Protein AF-A0A0K8RAR9-F1 (afdb_monomer_lite)

Secondary structure (DSSP, 8-state):
--HHHHHHHHHHHHHHHHHHHHTTS--TTTTTT-EE-SSEEE-TT--SHHHHHHHTTS-S--EEEEEEEES----EE-TTTTTT-EEEEEEEES-TT--EE-GGGGGGGTTT--EEE-TTS--S---TTGGGG-TT--EEE-TT-

Organism: Ixodes ricinus (NCBI:txid34613)

Structure (mmCIF, N/CA/C/O backbone):
data_AF-A0A0K8RAR9-F1
#
_entry.id   AF-A0A0K8RAR9-F1
#
loop_
_atom_site.group_PDB
_atom_site.id
_atom_site.type_symbol
_atom_site.label_atom_id
_atom_site.label_alt_id
_atom_site.label_comp_id
_atom_site.label_asym_id
_atom_site.label_entity_id
_atom_site.label_seq_id
_atom_site.pdbx_PDB_ins_code
_atom_site.Cartn_x
_atom_site.Cartn_y
_atom_site.Cartn_z
_atom_site.occupancy
_atom_site.B_iso_or_equiv
_atom_site.auth_seq_id
_atom_site.auth_comp_id
_atom_site.auth_asym_id
_atom_site.auth_atom_id
_atom_site.pdbx_PDB_model_num
ATOM 1 N N . MET A 1 1 ? 53.412 -8.656 -15.137 1.00 49.47 1 MET A N 1
ATOM 2 C CA . MET A 1 1 ? 52.182 -8.152 -15.803 1.00 49.47 1 MET A CA 1
ATOM 3 C C . MET A 1 1 ? 50.919 -8.927 -15.367 1.00 49.47 1 MET A C 1
ATOM 5 O O . MET A 1 1 ? 50.121 -9.301 -16.212 1.00 49.47 1 MET A O 1
ATOM 9 N N . GLY A 1 2 ? 50.709 -9.183 -14.064 1.00 54.34 2 GLY A N 1
ATOM 10 C CA . GLY A 1 2 ? 49.600 -10.042 -13.584 1.00 54.34 2 GLY A CA 1
ATOM 11 C C . GLY A 1 2 ? 48.546 -9.355 -12.705 1.00 54.34 2 GLY A C 1
ATOM 12 O O . GLY A 1 2 ? 47.422 -9.829 -12.617 1.00 54.34 2 GLY A O 1
ATOM 13 N N . ILE A 1 3 ? 48.877 -8.211 -12.099 1.00 54.09 3 ILE A N 1
ATOM 14 C CA . ILE A 1 3 ? 48.020 -7.536 -11.105 1.00 54.09 3 ILE A CA 1
ATOM 15 C C . ILE A 1 3 ? 46.926 -6.680 -11.779 1.00 54.09 3 ILE A C 1
ATOM 17 O O . ILE A 1 3 ? 45.815 -6.561 -11.275 1.00 54.09 3 ILE A O 1
ATOM 21 N N . SER A 1 4 ? 47.198 -6.157 -12.980 1.00 55.28 4 SER A N 1
ATOM 22 C CA . SER A 1 4 ? 46.285 -5.269 -13.719 1.00 55.28 4 SER A CA 1
ATOM 23 C C . SER A 1 4 ? 45.024 -5.973 -14.253 1.00 55.28 4 SER A C 1
ATOM 25 O O . SER A 1 4 ? 43.969 -5.350 -14.328 1.00 55.28 4 SER A O 1
ATOM 27 N N . ARG A 1 5 ? 45.088 -7.279 -14.556 1.00 54.00 5 ARG A N 1
ATOM 28 C CA . ARG A 1 5 ? 43.923 -8.044 -15.045 1.00 54.00 5 ARG A CA 1
ATOM 29 C C . ARG A 1 5 ? 42.946 -8.424 -13.926 1.00 54.00 5 ARG A C 1
ATOM 31 O O . ARG A 1 5 ? 41.743 -8.399 -14.153 1.00 54.00 5 ARG A O 1
ATOM 38 N N . PHE A 1 6 ? 43.445 -8.712 -12.721 1.00 52.50 6 PHE A N 1
ATOM 39 C CA . PHE A 1 6 ? 42.602 -9.035 -11.561 1.00 52.50 6 PHE A CA 1
ATOM 40 C C . PHE A 1 6 ? 41.848 -7.813 -11.018 1.00 52.50 6 PHE A C 1
ATOM 42 O O . PHE A 1 6 ? 40.667 -7.923 -10.699 1.00 52.50 6 PHE A O 1
ATOM 49 N N . LEU A 1 7 ? 42.487 -6.637 -10.986 1.00 53.84 7 LEU A N 1
ATOM 50 C CA . LEU A 1 7 ? 41.820 -5.380 -10.621 1.00 53.84 7 LEU A CA 1
ATOM 51 C C . LEU A 1 7 ? 40.719 -4.989 -11.618 1.00 53.84 7 LEU A C 1
ATOM 53 O O . LEU A 1 7 ? 39.644 -4.570 -11.201 1.00 53.84 7 LEU A O 1
ATOM 57 N N . ALA A 1 8 ? 40.952 -5.177 -12.921 1.00 55.88 8 ALA A N 1
ATOM 58 C CA . ALA A 1 8 ? 39.948 -4.904 -13.949 1.00 55.88 8 ALA A CA 1
ATOM 59 C C . ALA A 1 8 ? 38.725 -5.837 -13.842 1.00 55.88 8 ALA A C 1
ATOM 61 O O . ALA A 1 8 ? 37.594 -5.382 -13.976 1.00 55.88 8 ALA A O 1
ATOM 62 N N . LEU A 1 9 ? 38.933 -7.124 -13.540 1.00 54.62 9 LEU A N 1
ATOM 63 C CA . LEU A 1 9 ? 37.846 -8.094 -13.346 1.00 54.62 9 LEU A CA 1
ATOM 64 C C . LEU A 1 9 ? 37.000 -7.797 -12.095 1.00 54.62 9 LEU A C 1
ATOM 66 O O . LEU A 1 9 ? 35.776 -7.896 -12.155 1.00 54.62 9 LEU A O 1
ATOM 70 N N . LEU A 1 10 ? 37.627 -7.383 -10.989 1.00 54.66 10 LEU A N 1
ATOM 71 C CA . LEU A 1 10 ? 36.922 -6.983 -9.762 1.00 54.66 10 LEU A CA 1
ATOM 72 C C . LEU A 1 10 ? 36.124 -5.682 -9.945 1.00 54.66 10 LEU A C 1
ATOM 74 O O . LEU A 1 10 ? 35.010 -5.569 -9.436 1.00 54.66 10 LEU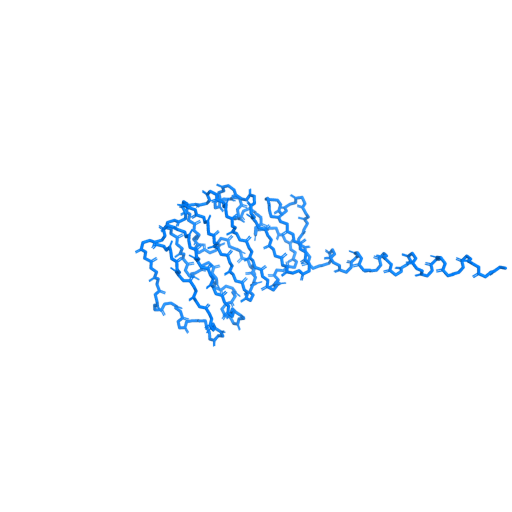 A O 1
ATOM 78 N N . LEU A 1 11 ? 36.654 -4.713 -10.696 1.00 54.00 11 LEU A N 1
ATOM 79 C CA . LEU A 1 11 ? 35.929 -3.485 -11.039 1.00 54.00 11 LEU A CA 1
ATOM 80 C C . LEU A 1 11 ? 34.724 -3.771 -11.944 1.00 54.00 11 LEU A C 1
ATOM 82 O O . LEU A 1 11 ? 33.641 -3.258 -11.680 1.00 54.00 11 LEU A O 1
ATOM 86 N N . CYS A 1 12 ? 34.864 -4.643 -12.947 1.00 52.56 12 CYS A N 1
ATOM 87 C CA . CYS A 1 12 ? 33.740 -5.039 -13.798 1.00 52.56 12 CYS A CA 1
ATOM 88 C C . CYS A 1 12 ? 32.622 -5.729 -13.002 1.00 52.56 12 CYS A C 1
ATOM 90 O O . CYS A 1 12 ? 31.453 -5.430 -13.226 1.00 52.56 12 CYS A O 1
ATOM 92 N N . TRP A 1 13 ? 32.952 -6.597 -12.040 1.00 51.06 13 TRP A N 1
ATOM 93 C CA . TRP A 1 13 ? 31.940 -7.296 -11.236 1.00 51.06 13 TRP A CA 1
ATOM 94 C C . TRP A 1 13 ? 31.100 -6.334 -10.378 1.00 51.06 13 TRP A C 1
ATOM 96 O O . TRP A 1 13 ? 29.879 -6.466 -10.320 1.00 51.06 13 TRP A O 1
ATOM 106 N N . ASN A 1 14 ? 31.727 -5.321 -9.772 1.00 50.28 14 ASN A N 1
ATOM 107 C CA . ASN A 1 14 ? 31.010 -4.314 -8.980 1.00 50.28 14 ASN A CA 1
ATOM 108 C C . ASN A 1 14 ? 30.085 -3.435 -9.841 1.00 50.28 14 ASN A C 1
ATOM 110 O O . ASN A 1 14 ? 28.996 -3.074 -9.401 1.00 50.28 14 ASN A O 1
ATOM 114 N N . ILE A 1 15 ? 30.479 -3.135 -11.083 1.00 55.22 15 ILE A N 1
ATOM 115 C CA . ILE A 1 15 ? 29.649 -2.361 -12.019 1.00 55.22 15 ILE A CA 1
ATOM 116 C C . ILE A 1 15 ? 28.413 -3.169 -12.457 1.00 55.22 15 ILE A C 1
ATOM 118 O O . ILE A 1 15 ? 27.323 -2.609 -12.560 1.00 55.22 15 ILE A O 1
ATOM 122 N N . PHE A 1 16 ? 28.547 -4.486 -12.663 1.00 52.06 16 PHE A N 1
ATOM 123 C CA . PHE A 1 16 ? 27.416 -5.352 -13.026 1.00 52.06 16 PHE A CA 1
ATOM 124 C C . PHE A 1 16 ? 26.372 -5.489 -11.908 1.00 52.06 16 PHE A C 1
ATOM 126 O O . PHE A 1 16 ? 25.176 -5.484 -12.198 1.00 52.06 16 PHE A O 1
ATOM 133 N N . LEU A 1 17 ? 26.797 -5.574 -10.643 1.00 51.53 17 LEU A N 1
ATOM 134 C CA . LEU A 1 17 ? 25.881 -5.650 -9.496 1.00 51.53 17 LEU A CA 1
ATOM 135 C C . LEU A 1 17 ? 25.047 -4.368 -9.349 1.00 51.53 17 LEU A C 1
ATOM 137 O O . LEU A 1 17 ? 23.819 -4.448 -9.329 1.00 51.53 17 LEU A O 1
ATOM 141 N N . ALA A 1 18 ? 25.690 -3.197 -9.372 1.00 54.53 18 ALA A N 1
ATOM 142 C CA . ALA A 1 18 ? 24.999 -1.908 -9.267 1.00 54.53 18 ALA A CA 1
ATOM 143 C C . ALA A 1 18 ? 24.032 -1.643 -10.440 1.00 54.53 18 ALA A C 1
ATOM 145 O O . ALA A 1 18 ? 22.956 -1.076 -10.255 1.00 54.53 18 ALA A O 1
ATOM 146 N N . ALA A 1 19 ? 24.377 -2.087 -11.654 1.00 54.41 19 ALA A N 1
ATOM 147 C CA . ALA A 1 19 ? 23.497 -1.968 -12.817 1.00 54.41 19 ALA A CA 1
ATOM 148 C C . ALA A 1 19 ? 22.262 -2.887 -12.733 1.00 54.41 19 ALA A C 1
ATOM 150 O O . ALA A 1 19 ? 21.202 -2.538 -13.251 1.00 54.41 19 ALA A O 1
ATOM 151 N N . SER A 1 20 ? 22.380 -4.048 -12.078 1.00 55.09 20 SER A N 1
ATOM 152 C CA . SER A 1 20 ? 21.260 -4.980 -11.900 1.00 55.09 20 SER A CA 1
ATOM 153 C C . SER A 1 20 ? 20.228 -4.482 -10.883 1.00 55.09 20 SER A C 1
ATOM 155 O O . SER A 1 20 ? 19.033 -4.657 -11.108 1.00 55.09 20 SER A O 1
ATOM 157 N N . GLU A 1 21 ? 20.660 -3.795 -9.821 1.00 55.41 21 GLU A N 1
ATOM 158 C CA . GLU A 1 21 ? 19.756 -3.160 -8.850 1.00 55.41 21 GLU A CA 1
ATOM 159 C C . GLU A 1 21 ? 18.991 -1.991 -9.484 1.00 55.41 21 GLU A C 1
ATOM 161 O O . GLU A 1 21 ? 17.773 -1.894 -9.342 1.00 55.41 21 GLU A O 1
ATOM 166 N N . ALA A 1 22 ? 19.673 -1.161 -10.280 1.00 59.09 22 ALA A N 1
ATOM 167 C CA . ALA A 1 22 ? 19.049 -0.040 -10.983 1.00 59.09 22 ALA A CA 1
ATOM 168 C C . ALA A 1 22 ? 17.969 -0.469 -11.997 1.00 59.09 22 ALA A C 1
ATOM 170 O O . ALA A 1 22 ? 17.061 0.305 -12.286 1.00 59.09 22 ALA A O 1
ATOM 171 N N . ALA A 1 23 ? 18.034 -1.693 -12.533 1.00 65.25 23 ALA A N 1
ATOM 172 C CA . ALA A 1 23 ? 17.064 -2.183 -13.515 1.00 65.25 23 ALA A CA 1
ATOM 173 C C . ALA A 1 23 ? 15.695 -2.554 -12.911 1.00 65.25 23 ALA A C 1
ATOM 175 O O . ALA A 1 23 ? 14.704 -2.616 -13.639 1.00 65.25 23 ALA A O 1
ATOM 176 N N . HIS A 1 24 ? 15.632 -2.801 -11.599 1.00 84.12 24 HIS A N 1
ATOM 177 C CA . HIS A 1 24 ? 14.418 -3.263 -10.916 1.00 84.12 24 HIS A CA 1
ATOM 178 C C . HIS A 1 24 ? 13.698 -2.155 -10.148 1.00 84.12 24 HIS A C 1
ATOM 180 O O . HIS A 1 24 ? 12.604 -2.387 -9.645 1.00 84.12 24 HIS A O 1
ATOM 186 N N . CYS A 1 25 ? 14.265 -0.950 -10.099 1.00 89.69 25 CYS A N 1
ATOM 187 C CA . CYS A 1 25 ? 13.695 0.182 -9.383 1.00 89.69 25 CYS A CA 1
ATOM 188 C C . CYS A 1 25 ? 13.263 1.309 -10.331 1.00 89.69 25 CYS A C 1
ATOM 190 O O . CYS A 1 25 ? 13.883 1.514 -11.377 1.00 89.69 25 CYS A O 1
ATOM 192 N N . PRO A 1 26 ? 12.210 2.069 -9.981 1.00 89.62 26 PRO A N 1
ATOM 193 C CA . PRO A 1 26 ? 11.883 3.308 -10.679 1.00 89.62 26 PRO A CA 1
ATOM 194 C C . PRO A 1 26 ? 13.016 4.338 -10.574 1.00 89.62 26 PRO A C 1
ATOM 196 O O . PRO A 1 26 ? 13.860 4.264 -9.677 1.00 89.62 26 PRO A O 1
ATOM 199 N N . ASP A 1 27 ? 12.993 5.339 -11.457 1.00 90.38 27 ASP A N 1
ATOM 200 C CA . ASP A 1 27 ? 13.920 6.471 -11.380 1.00 90.38 27 ASP A CA 1
ATOM 201 C C . ASP A 1 27 ? 13.863 7.146 -9.998 1.00 90.38 27 ASP A C 1
ATOM 203 O O . ASP A 1 27 ? 12.796 7.537 -9.525 1.00 90.38 27 ASP A O 1
ATOM 207 N N . VAL A 1 28 ? 15.024 7.291 -9.354 1.00 88.00 28 VAL A N 1
ATOM 208 C CA . VAL A 1 28 ? 15.123 7.697 -7.944 1.00 88.00 28 VAL A CA 1
ATOM 209 C C . VAL A 1 28 ? 14.575 9.103 -7.706 1.00 88.00 28 VAL A C 1
ATOM 211 O O . VAL A 1 28 ? 13.925 9.344 -6.688 1.00 88.00 28 VAL A O 1
ATOM 214 N N . GLU A 1 29 ? 14.828 10.044 -8.616 1.00 89.81 29 GLU A N 1
ATOM 215 C CA . GLU A 1 29 ? 14.384 11.431 -8.460 1.00 89.81 29 GLU A CA 1
ATOM 216 C C . GLU A 1 29 ? 12.872 11.546 -8.668 1.00 89.81 29 GLU A C 1
ATOM 218 O O . GLU A 1 29 ? 12.180 12.168 -7.855 1.00 89.81 29 GLU A O 1
ATOM 223 N N . ALA A 1 30 ? 12.343 10.887 -9.700 1.00 91.31 30 ALA A N 1
ATOM 224 C CA . ALA A 1 30 ? 10.914 10.856 -9.993 1.00 91.31 30 ALA A CA 1
ATOM 225 C C . ALA A 1 30 ? 10.100 10.061 -8.960 1.00 91.31 30 ALA A C 1
ATOM 227 O O . ALA A 1 30 ? 8.901 10.298 -8.812 1.00 91.31 30 ALA A O 1
ATOM 228 N N . PHE A 1 31 ? 10.720 9.122 -8.240 1.00 95.56 31 PHE A N 1
ATOM 229 C CA . PHE A 1 31 ? 10.036 8.272 -7.263 1.00 95.56 31 PHE A CA 1
ATOM 230 C C . PHE A 1 31 ? 10.011 8.837 -5.836 1.00 95.56 31 PHE A C 1
ATOM 232 O O . PHE A 1 31 ? 9.373 8.265 -4.948 1.00 95.56 31 PHE A O 1
ATOM 239 N N . ARG A 1 32 ? 10.635 9.998 -5.598 1.00 95.94 32 ARG A N 1
ATOM 240 C CA . ARG A 1 32 ? 10.548 10.685 -4.302 1.00 95.94 32 ARG A CA 1
ATOM 241 C C . ARG A 1 32 ? 9.086 10.991 -3.926 1.00 95.94 32 ARG A C 1
ATOM 243 O O . ARG A 1 32 ? 8.294 11.382 -4.781 1.00 95.94 32 ARG A O 1
ATOM 250 N N . PRO A 1 33 ? 8.716 10.883 -2.637 1.00 97.12 33 PRO A N 1
ATOM 251 C CA . PRO A 1 33 ? 9.586 10.694 -1.472 1.00 97.12 33 PRO A CA 1
ATOM 252 C C . PRO A 1 33 ? 9.927 9.227 -1.163 1.00 97.12 33 PRO A C 1
ATOM 254 O O . PRO A 1 33 ? 10.542 8.965 -0.128 1.00 97.12 33 PRO A O 1
ATOM 257 N N . CYS A 1 34 ? 9.529 8.285 -2.019 1.00 97.75 34 CYS A N 1
ATOM 258 C CA . CYS A 1 34 ? 9.846 6.878 -1.847 1.00 97.75 34 CYS A CA 1
ATOM 259 C C . CYS A 1 34 ? 11.268 6.554 -2.330 1.00 97.75 34 CYS A C 1
ATOM 261 O O . CYS A 1 34 ? 11.848 7.255 -3.161 1.00 97.75 34 CYS A O 1
ATOM 263 N N . THR A 1 35 ? 11.825 5.473 -1.801 1.00 95.75 35 THR A N 1
ATOM 264 C CA . THR A 1 35 ? 13.070 4.847 -2.247 1.00 95.75 35 THR A CA 1
ATOM 265 C C . THR A 1 35 ? 12.800 3.393 -2.608 1.00 95.75 35 THR A C 1
ATOM 267 O O . THR A 1 35 ? 11.810 2.811 -2.161 1.00 95.75 35 THR A O 1
ATOM 270 N N . CYS A 1 36 ? 13.673 2.815 -3.424 1.00 94.69 36 CYS A N 1
ATOM 271 C CA . CYS A 1 36 ? 13.576 1.434 -3.868 1.00 94.69 36 CYS A CA 1
ATOM 272 C C . CYS A 1 36 ? 14.954 0.775 -3.799 1.00 94.69 36 CYS A C 1
ATOM 274 O O . CYS A 1 36 ? 15.955 1.415 -4.130 1.00 94.69 36 CYS A O 1
ATOM 276 N N . ASP A 1 37 ? 14.978 -0.476 -3.361 1.00 90.31 37 ASP A N 1
ATOM 277 C CA . ASP A 1 37 ? 16.142 -1.355 -3.343 1.00 90.31 37 ASP A CA 1
ATOM 278 C C . ASP A 1 37 ? 15.715 -2.804 -3.653 1.00 90.31 37 ASP A C 1
ATOM 280 O O . ASP A 1 37 ? 14.598 -3.056 -4.108 1.00 90.31 37 ASP A O 1
ATOM 284 N N . HIS A 1 38 ? 16.612 -3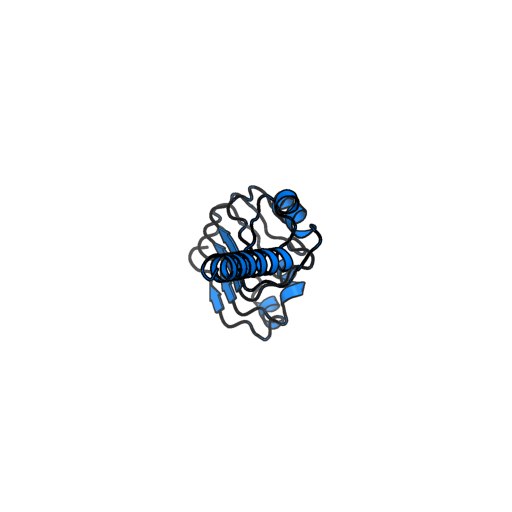.770 -3.440 1.00 85.94 38 HIS A N 1
ATOM 285 C CA . HIS A 1 38 ? 16.338 -5.181 -3.713 1.00 85.94 38 HIS A CA 1
ATOM 286 C C . HIS A 1 38 ? 15.288 -5.810 -2.776 1.00 85.94 38 HIS A C 1
ATOM 288 O O . HIS A 1 38 ? 14.750 -6.868 -3.107 1.00 85.94 38 HIS A O 1
ATOM 294 N N . GLU A 1 39 ? 15.001 -5.207 -1.619 1.00 88.56 39 GLU A N 1
ATOM 295 C CA . GLU A 1 39 ? 13.988 -5.702 -0.680 1.00 88.56 39 GLU A CA 1
ATOM 296 C C . GLU A 1 39 ? 12.590 -5.169 -1.030 1.00 88.56 39 GLU A C 1
ATOM 298 O O . GLU A 1 39 ? 11.574 -5.822 -0.759 1.00 88.56 39 GLU A O 1
ATOM 303 N N . GLY A 1 40 ? 12.520 -3.995 -1.660 1.00 94.88 40 GLY A N 1
ATOM 304 C CA . GLY A 1 40 ? 11.293 -3.430 -2.205 1.00 94.88 40 GLY A CA 1
ATOM 305 C C . GLY A 1 40 ? 11.241 -1.911 -2.107 1.00 94.88 40 GLY A C 1
ATOM 306 O O . GLY A 1 40 ? 12.221 -1.214 -2.352 1.00 94.88 40 GLY A O 1
ATOM 307 N N . ILE A 1 41 ? 10.060 -1.382 -1.778 1.00 97.50 41 ILE A N 1
ATOM 308 C CA . ILE A 1 41 ? 9.777 0.057 -1.808 1.00 97.50 41 ILE A CA 1
ATOM 309 C C . ILE A 1 41 ? 9.506 0.597 -0.410 1.00 97.50 41 ILE A C 1
ATOM 311 O O . ILE A 1 41 ? 8.617 0.131 0.302 1.00 97.50 41 ILE A O 1
ATOM 315 N N . ASN A 1 42 ? 10.212 1.664 -0.053 1.00 98.00 42 ASN A N 1
ATOM 316 C CA . ASN A 1 42 ? 10.055 2.377 1.205 1.00 98.00 42 ASN A CA 1
ATOM 317 C C . ASN A 1 42 ? 9.534 3.797 0.957 1.00 98.00 42 ASN A C 1
ATOM 319 O O . ASN A 1 42 ? 10.160 4.575 0.249 1.00 98.00 42 ASN A O 1
ATOM 323 N N . CYS A 1 43 ? 8.412 4.163 1.575 1.00 98.38 43 CYS A N 1
ATOM 324 C CA . CYS A 1 43 ? 7.807 5.494 1.494 1.00 98.38 43 CYS A CA 1
ATOM 325 C C . CYS A 1 43 ? 7.653 6.154 2.875 1.00 98.38 43 CYS A C 1
ATOM 327 O O . CYS A 1 43 ? 6.716 6.919 3.101 1.00 98.38 43 CYS A O 1
ATOM 329 N N . MET A 1 44 ? 8.567 5.897 3.815 1.00 97.56 44 MET A N 1
ATOM 330 C CA . MET A 1 44 ? 8.520 6.449 5.183 1.00 97.56 44 MET A CA 1
ATOM 331 C C . MET A 1 44 ? 8.644 7.984 5.251 1.00 97.56 44 MET A C 1
ATOM 333 O O . MET A 1 44 ? 8.444 8.571 6.309 1.00 97.56 44 MET A O 1
ATOM 337 N N . LYS A 1 45 ? 8.977 8.649 4.137 1.00 98.00 45 LYS A N 1
ATOM 338 C CA . LYS A 1 45 ? 9.044 10.117 4.023 1.00 98.00 45 LYS A CA 1
ATOM 339 C C . LYS A 1 45 ? 7.814 10.745 3.358 1.00 98.00 45 LYS A C 1
ATOM 341 O O . LYS A 1 45 ? 7.810 11.953 3.135 1.00 98.00 45 LYS A O 1
ATOM 346 N N . ALA A 1 46 ? 6.802 9.951 3.004 1.00 98.00 46 ALA A N 1
ATOM 347 C CA . ALA A 1 46 ? 5.569 10.481 2.439 1.00 98.00 46 ALA A CA 1
ATOM 348 C C . ALA A 1 46 ? 4.772 11.252 3.498 1.00 98.00 46 ALA A C 1
ATOM 350 O O . ALA A 1 46 ? 4.536 10.760 4.596 1.00 98.00 46 ALA A O 1
ATOM 351 N N . ASN A 1 47 ? 4.316 12.451 3.156 1.00 97.06 47 ASN A N 1
ATOM 352 C CA . ASN A 1 47 ? 3.527 13.316 4.032 1.00 97.06 47 ASN A CA 1
ATOM 353 C C . ASN A 1 47 ? 2.048 13.365 3.639 1.00 97.06 47 ASN A C 1
ATOM 355 O O . ASN A 1 47 ? 1.210 13.859 4.395 1.00 97.06 47 ASN A O 1
ATOM 359 N N . SER A 1 48 ? 1.706 12.869 2.449 1.00 98.12 48 SER A N 1
ATOM 360 C CA . SER A 1 48 ? 0.337 12.866 1.944 1.00 98.12 48 SER A CA 1
ATOM 361 C C . SER A 1 48 ? 0.074 11.701 0.999 1.00 98.12 48 SER A C 1
ATOM 363 O O . SER A 1 48 ? 0.971 11.184 0.333 1.00 98.12 48 SER A O 1
ATOM 365 N N . THR A 1 49 ? -1.197 11.330 0.877 1.00 98.19 49 THR A N 1
ATOM 366 C CA . THR A 1 49 ? -1.671 10.367 -0.121 1.00 98.19 49 THR A CA 1
ATOM 367 C C . THR A 1 49 ? -1.349 10.834 -1.546 1.00 98.19 49 THR A C 1
ATOM 369 O O . THR A 1 49 ? -1.043 10.023 -2.413 1.00 98.19 49 THR A O 1
ATOM 372 N N . GLN A 1 50 ? -1.357 12.145 -1.800 1.00 98.38 50 GLN A N 1
ATOM 373 C CA . GLN A 1 50 ? -1.015 12.732 -3.096 1.00 98.38 50 GLN A CA 1
ATOM 374 C C . GLN A 1 50 ? 0.458 12.523 -3.460 1.00 98.38 50 GLN A C 1
ATOM 376 O O . GLN A 1 50 ? 0.760 12.330 -4.635 1.00 98.38 50 GLN A O 1
ATOM 381 N N . GLU A 1 51 ? 1.373 12.541 -2.489 1.00 98.19 51 GLU A N 1
ATOM 382 C CA . GLU A 1 51 ? 2.777 12.191 -2.733 1.00 98.19 51 GLU A CA 1
ATOM 383 C C . GLU A 1 51 ? 2.931 10.730 -3.146 1.00 98.19 51 GLU A C 1
ATOM 385 O O . GLU A 1 51 ? 3.629 10.462 -4.120 1.00 98.19 51 GLU A O 1
ATOM 390 N N . LEU A 1 52 ? 2.218 9.815 -2.483 1.00 98.50 52 LEU A N 1
ATOM 391 C CA . LEU A 1 52 ? 2.193 8.404 -2.874 1.00 98.50 52 LEU A CA 1
ATOM 392 C C . LEU A 1 52 ? 1.650 8.236 -4.299 1.00 98.50 52 LEU A C 1
ATOM 394 O O . LEU A 1 52 ? 2.304 7.616 -5.129 1.00 98.50 52 LEU A O 1
ATOM 398 N N . ILE A 1 53 ? 0.515 8.866 -4.622 1.00 98.25 53 ILE A N 1
ATOM 399 C CA . ILE A 1 53 ? -0.070 8.817 -5.974 1.00 98.25 53 ILE A CA 1
ATOM 400 C C . ILE A 1 53 ? 0.917 9.327 -7.029 1.00 98.25 53 ILE A C 1
ATOM 402 O O . ILE A 1 53 ? 0.968 8.783 -8.129 1.00 98.25 53 ILE A O 1
ATOM 406 N N . ARG A 1 54 ? 1.679 10.388 -6.734 1.00 97.94 54 ARG A N 1
ATOM 407 C CA . ARG A 1 54 ? 2.690 10.903 -7.667 1.00 97.94 54 ARG A CA 1
ATOM 408 C C . ARG A 1 54 ? 3.832 9.910 -7.856 1.00 97.94 54 ARG A C 1
ATOM 410 O O . ARG A 1 54 ? 4.148 9.616 -9.002 1.00 97.94 54 ARG A O 1
ATOM 417 N N . ALA A 1 55 ? 4.387 9.372 -6.770 1.00 97.62 55 ALA A N 1
ATOM 418 C CA . ALA A 1 55 ? 5.471 8.395 -6.837 1.00 97.62 55 ALA A CA 1
ATOM 419 C C . ALA A 1 55 ? 5.044 7.140 -7.617 1.00 97.62 55 ALA A C 1
ATOM 421 O O . ALA A 1 55 ? 5.694 6.753 -8.580 1.00 97.62 55 ALA A O 1
ATOM 422 N N . PHE A 1 56 ? 3.887 6.556 -7.303 1.00 97.56 56 PHE A N 1
ATOM 423 C CA . PHE A 1 56 ? 3.400 5.331 -7.950 1.00 97.56 56 PHE A CA 1
ATOM 424 C C . PHE A 1 56 ? 2.834 5.519 -9.370 1.00 97.56 56 PHE A C 1
ATOM 426 O O . PHE A 1 56 ? 2.339 4.568 -9.975 1.00 97.56 56 PHE A O 1
ATOM 433 N N . ARG A 1 57 ? 2.925 6.730 -9.933 1.00 95.88 57 ARG A N 1
ATOM 434 C CA . ARG A 1 57 ? 2.727 6.989 -11.371 1.00 95.88 57 ARG A CA 1
ATOM 435 C C . ARG A 1 57 ? 4.029 6.965 -12.165 1.00 95.88 57 ARG A C 1
ATOM 437 O O . ARG A 1 57 ? 3.976 7.018 -13.393 1.00 95.88 57 ARG A O 1
ATOM 444 N N . THR A 1 58 ? 5.175 6.915 -11.495 1.00 93.25 58 THR A N 1
ATOM 445 C CA . THR A 1 58 ? 6.477 6.865 -12.154 1.00 93.25 58 THR A CA 1
ATOM 446 C C . THR A 1 58 ? 6.600 5.561 -12.947 1.00 93.25 58 THR A C 1
ATOM 448 O O . THR A 1 58 ? 6.349 4.487 -12.395 1.00 93.25 58 THR A O 1
ATOM 451 N N . PRO A 1 59 ? 6.959 5.628 -14.241 1.00 88.88 59 PRO A N 1
ATOM 452 C CA . PRO A 1 59 ? 7.154 4.436 -15.051 1.00 88.88 59 PRO A CA 1
ATOM 453 C C . PRO A 1 59 ? 8.378 3.652 -14.567 1.00 88.88 59 PRO A C 1
ATOM 455 O O . PRO A 1 59 ? 9.359 4.232 -14.104 1.00 88.88 59 PRO A O 1
ATOM 458 N N . GLY A 1 60 ? 8.340 2.331 -14.713 1.00 85.75 60 GLY A N 1
ATOM 459 C CA . GLY A 1 60 ? 9.450 1.459 -14.343 1.00 85.75 60 GLY A CA 1
ATOM 460 C C . GLY A 1 60 ? 8.985 0.059 -13.971 1.00 85.75 60 GLY A C 1
ATOM 461 O O . GLY A 1 60 ? 7.820 -0.297 -14.161 1.00 85.75 60 GLY A O 1
ATOM 462 N N . ALA A 1 61 ? 9.912 -0.731 -13.433 1.00 89.25 61 ALA A N 1
ATOM 463 C CA . ALA A 1 61 ? 9.591 -2.016 -12.836 1.00 89.25 61 ALA A CA 1
ATOM 464 C C . ALA A 1 61 ? 8.616 -1.820 -11.664 1.00 89.25 61 ALA A C 1
ATOM 466 O O . ALA A 1 61 ? 8.842 -1.016 -10.757 1.00 89.25 61 ALA A O 1
ATOM 467 N N . ASN A 1 62 ? 7.506 -2.549 -11.715 1.00 92.88 62 ASN A N 1
ATOM 468 C CA . ASN A 1 62 ? 6.357 -2.351 -10.838 1.00 92.88 62 ASN A CA 1
ATOM 469 C C . ASN A 1 62 ? 6.035 -3.585 -9.986 1.00 92.88 62 ASN A C 1
ATOM 471 O O . ASN A 1 62 ? 5.060 -3.566 -9.244 1.00 92.88 62 ASN A O 1
ATOM 475 N N . GLU A 1 63 ? 6.839 -4.644 -10.059 1.00 94.25 63 GLU A N 1
ATOM 476 C CA . GLU A 1 63 ? 6.702 -5.825 -9.205 1.00 94.25 63 GLU A CA 1
ATOM 477 C C . GLU A 1 63 ? 7.831 -5.835 -8.178 1.00 94.25 63 GLU A C 1
ATOM 479 O O . GLU A 1 63 ? 9.002 -5.852 -8.545 1.00 94.25 63 GLU A O 1
ATOM 484 N N . HIS A 1 64 ? 7.466 -5.810 -6.898 1.00 95.44 64 HIS A N 1
ATOM 485 C CA . HIS A 1 64 ? 8.394 -5.697 -5.772 1.00 95.44 64 HIS A CA 1
ATOM 486 C C . HIS A 1 64 ? 7.991 -6.668 -4.663 1.00 95.44 64 HIS A C 1
ATOM 488 O O . HIS A 1 64 ? 6.817 -7.017 -4.528 1.00 95.44 64 HIS A O 1
ATOM 494 N N . GLU A 1 65 ? 8.941 -7.115 -3.843 1.00 96.12 65 GLU A N 1
ATOM 495 C CA . GLU A 1 65 ? 8.624 -8.058 -2.762 1.00 96.12 65 GLU A CA 1
ATOM 496 C C . GLU A 1 65 ? 7.786 -7.369 -1.674 1.00 96.12 65 GLU A C 1
ATOM 498 O O . GLU A 1 65 ? 6.711 -7.859 -1.307 1.00 96.12 65 GLU A O 1
ATOM 503 N N . SER A 1 66 ? 8.228 -6.196 -1.216 1.00 98.06 66 SER A N 1
ATOM 504 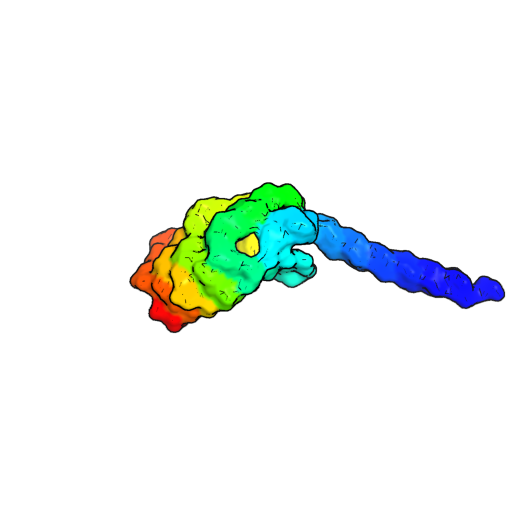C CA . SER A 1 66 ? 7.635 -5.506 -0.069 1.00 98.06 66 SER A CA 1
ATOM 505 C C . SER A 1 66 ? 7.370 -4.017 -0.305 1.00 98.06 66 SER A C 1
ATOM 507 O O . SER A 1 66 ? 8.062 -3.347 -1.069 1.00 98.06 66 SER A O 1
ATOM 509 N N . LEU A 1 67 ? 6.363 -3.496 0.395 1.00 98.62 67 LEU A N 1
ATOM 510 C CA . LEU A 1 67 ? 6.057 -2.074 0.523 1.00 98.62 67 LEU A CA 1
ATOM 511 C C . LEU A 1 67 ? 6.040 -1.679 2.000 1.00 98.62 67 LEU A C 1
ATOM 513 O O . LEU A 1 67 ? 5.266 -2.245 2.777 1.00 98.62 67 LEU A O 1
ATOM 517 N N . TRP A 1 68 ? 6.804 -0.647 2.355 1.00 98.75 68 TRP A N 1
ATOM 518 C CA . TRP A 1 68 ? 6.819 -0.047 3.688 1.00 98.75 68 TRP A CA 1
ATOM 519 C C . TRP A 1 68 ? 6.352 1.400 3.661 1.00 98.75 68 TRP A C 1
ATOM 521 O O . TRP A 1 68 ? 6.984 2.268 3.060 1.00 98.75 68 TRP A O 1
ATOM 531 N N . ILE A 1 69 ? 5.278 1.682 4.389 1.00 98.69 69 ILE A N 1
ATOM 532 C CA . ILE A 1 69 ? 4.789 3.035 4.649 1.00 98.69 69 ILE A CA 1
ATOM 533 C C . ILE A 1 69 ? 4.594 3.153 6.153 1.00 98.69 69 ILE A C 1
ATOM 535 O O . ILE A 1 69 ? 3.601 2.684 6.708 1.00 98.69 69 ILE A O 1
ATOM 539 N N . GLN A 1 70 ? 5.589 3.724 6.825 1.00 98.50 70 GLN A N 1
ATOM 540 C CA . GLN A 1 70 ? 5.620 3.744 8.280 1.00 98.50 70 GLN A CA 1
ATOM 541 C C . GLN A 1 70 ? 5.947 5.121 8.824 1.00 98.50 70 GLN A C 1
ATOM 543 O O . GLN A 1 70 ? 6.766 5.832 8.243 1.00 98.50 70 GLN A O 1
ATOM 548 N N . LYS A 1 71 ? 5.343 5.462 9.969 1.00 98.31 71 LYS A N 1
ATOM 549 C CA . LYS A 1 71 ? 5.559 6.743 10.667 1.00 98.31 71 LYS A CA 1
ATOM 550 C C . LYS A 1 71 ? 5.314 7.962 9.767 1.00 98.31 71 LYS A C 1
ATOM 552 O O . LYS A 1 71 ? 5.975 8.988 9.910 1.00 98.31 71 LYS A O 1
ATOM 557 N N . THR A 1 72 ? 4.362 7.844 8.846 1.00 98.50 72 THR A N 1
ATOM 558 C CA . THR A 1 72 ? 3.970 8.915 7.925 1.00 98.50 72 THR A CA 1
ATOM 559 C C . THR A 1 72 ? 2.765 9.694 8.449 1.00 98.50 72 THR A C 1
ATOM 561 O O . THR A 1 72 ? 2.042 9.239 9.339 1.00 98.50 72 THR A O 1
ATOM 564 N N . SER A 1 73 ? 2.516 10.869 7.868 1.00 97.75 73 SER A N 1
ATOM 565 C CA . SER A 1 73 ? 1.334 11.691 8.162 1.00 97.75 73 SER A CA 1
ATOM 566 C C . SER A 1 73 ? 0.163 11.452 7.205 1.00 97.75 73 SER A C 1
ATOM 568 O O . SER A 1 73 ? -0.784 12.244 7.212 1.00 97.75 73 SER A O 1
ATOM 570 N N . ILE A 1 74 ? 0.208 10.402 6.371 1.00 98.31 74 ILE A N 1
ATOM 571 C CA . ILE A 1 74 ? -0.892 10.098 5.448 1.00 98.31 74 ILE A CA 1
ATOM 572 C C . ILE A 1 74 ? -2.181 9.828 6.231 1.00 98.31 74 ILE A C 1
ATOM 574 O O . ILE A 1 74 ? -2.159 9.222 7.301 1.00 98.31 74 ILE A O 1
ATOM 578 N N . GLN A 1 75 ? -3.306 10.282 5.685 1.00 98.12 75 GLN A N 1
ATOM 579 C CA . GLN A 1 75 ? -4.603 10.188 6.362 1.00 98.12 75 GLN A CA 1
ATOM 580 C C . GLN A 1 75 ? -5.500 9.096 5.784 1.00 98.12 75 GLN A C 1
ATOM 582 O O . GLN A 1 75 ? -6.334 8.526 6.486 1.00 98.12 75 GLN A O 1
ATOM 587 N N . SER A 1 76 ? -5.323 8.791 4.500 1.00 98.31 76 SER A N 1
ATOM 588 C CA . SER A 1 76 ? -6.099 7.782 3.795 1.00 98.31 76 SER A CA 1
ATOM 589 C C . SER A 1 76 ? -5.247 7.023 2.787 1.00 98.31 76 SER A C 1
ATOM 591 O O . SER A 1 76 ? -4.262 7.537 2.247 1.00 98.31 76 SER A O 1
ATOM 593 N N . PHE A 1 77 ? -5.657 5.792 2.509 1.00 98.62 77 PHE A N 1
ATOM 594 C CA . PHE A 1 77 ? -5.044 4.926 1.514 1.00 98.62 77 PHE A CA 1
ATOM 595 C C . PHE A 1 77 ? -6.127 4.393 0.560 1.00 98.62 77 PHE A C 1
ATOM 597 O O . PHE A 1 77 ? -6.640 3.289 0.755 1.00 98.62 77 PHE A O 1
ATOM 604 N N . PRO A 1 78 ? -6.563 5.221 -0.409 1.00 98.44 78 PRO A N 1
ATOM 605 C CA . PRO A 1 78 ? -7.702 4.930 -1.275 1.00 98.44 78 PRO A CA 1
ATOM 606 C C . PRO A 1 78 ? -7.351 3.939 -2.392 1.00 98.44 78 PRO A C 1
ATOM 608 O O . PRO A 1 78 ? -6.177 3.713 -2.704 1.00 98.44 78 PRO A O 1
ATOM 611 N N . ALA A 1 79 ? -8.372 3.396 -3.060 1.00 97.94 79 ALA A N 1
ATOM 612 C CA . ALA A 1 79 ? -8.180 2.617 -4.277 1.00 97.94 79 ALA A CA 1
ATOM 613 C C . ALA A 1 79 ? -7.305 3.347 -5.314 1.00 97.94 79 ALA A C 1
ATOM 615 O O . ALA A 1 79 ? -7.411 4.556 -5.516 1.00 97.94 79 ALA A O 1
ATOM 616 N N . GLY A 1 80 ? -6.424 2.592 -5.977 1.00 96.31 80 GLY A N 1
ATOM 617 C CA . GLY A 1 80 ? -5.537 3.108 -7.024 1.00 96.31 80 GLY A CA 1
ATOM 618 C C . GLY A 1 80 ? -4.344 3.948 -6.545 1.00 96.31 80 GLY A C 1
ATOM 619 O O . GLY A 1 80 ? -3.559 4.379 -7.384 1.00 96.31 80 GLY A O 1
ATOM 620 N N . VAL A 1 81 ? -4.156 4.158 -5.233 1.00 98.38 81 VAL A N 1
ATOM 621 C CA . VAL A 1 81 ? -3.016 4.927 -4.681 1.00 98.38 81 VAL A CA 1
ATOM 622 C C . VAL A 1 81 ? -1.645 4.377 -5.103 1.00 98.38 81 VAL A C 1
ATOM 624 O O . VAL A 1 81 ? -0.700 5.148 -5.229 1.00 98.38 81 VAL A O 1
ATOM 627 N N . LEU A 1 82 ? -1.555 3.069 -5.368 1.00 97.88 82 LEU A N 1
ATOM 628 C CA . LEU A 1 82 ? -0.333 2.376 -5.789 1.00 97.88 82 LEU A CA 1
ATOM 629 C C . LEU A 1 82 ? -0.173 2.247 -7.311 1.00 97.88 82 LEU A C 1
ATOM 631 O O . LEU A 1 82 ? 0.769 1.598 -7.763 1.00 97.88 82 LEU A O 1
ATOM 635 N N . GLY A 1 83 ? -1.073 2.827 -8.114 1.00 96.19 83 GLY A N 1
ATOM 636 C CA . GLY A 1 83 ? -1.033 2.658 -9.568 1.00 96.19 83 GLY A CA 1
ATOM 637 C C . GLY A 1 83 ? -0.950 1.177 -9.951 1.00 96.19 83 GLY A C 1
ATOM 638 O O . GLY A 1 83 ? -1.659 0.351 -9.376 1.00 96.19 83 GLY A O 1
ATOM 639 N N . ASP A 1 84 ? -0.044 0.839 -10.869 1.00 95.62 84 ASP A N 1
ATOM 640 C CA . ASP A 1 84 ? 0.166 -0.530 -11.362 1.00 95.62 84 ASP A CA 1
ATOM 641 C C . ASP A 1 84 ? 1.136 -1.370 -10.517 1.00 95.62 84 ASP A C 1
ATOM 643 O O . ASP A 1 84 ? 1.455 -2.501 -10.894 1.00 95.62 84 ASP A O 1
ATOM 647 N N . PHE A 1 85 ? 1.609 -0.846 -9.382 1.00 97.06 85 PHE A N 1
ATOM 648 C CA . PHE A 1 85 ? 2.575 -1.550 -8.548 1.00 97.06 85 PHE A CA 1
ATOM 649 C C . PHE A 1 85 ? 1.962 -2.756 -7.830 1.00 97.06 85 PHE A C 1
ATOM 651 O O . PHE A 1 85 ? 0.797 -2.767 -7.415 1.00 97.06 85 PHE A O 1
ATOM 658 N N . LYS A 1 86 ? 2.784 -3.792 -7.682 1.00 96.69 86 LYS A N 1
ATOM 659 C CA . LYS A 1 86 ? 2.446 -5.093 -7.112 1.00 96.69 86 LYS A CA 1
ATOM 660 C C . LYS A 1 86 ? 3.466 -5.443 -6.037 1.00 96.69 86 LYS A C 1
ATOM 662 O O . LYS A 1 86 ? 4.666 -5.299 -6.239 1.00 96.69 86 LYS A O 1
ATOM 667 N N . PHE A 1 87 ? 2.953 -5.940 -4.921 1.00 97.81 87 PHE A N 1
ATOM 668 C CA . PHE A 1 87 ? 3.678 -6.288 -3.705 1.00 97.81 87 PHE A CA 1
ATOM 669 C C . PHE A 1 87 ? 3.211 -7.621 -3.126 1.00 97.81 87 PHE A C 1
ATOM 671 O O . PHE A 1 87 ? 2.009 -7.907 -3.085 1.00 97.81 87 PHE A O 1
ATOM 678 N N . ARG A 1 88 ? 4.133 -8.425 -2.602 1.00 98.25 88 ARG A N 1
ATOM 679 C CA . ARG A 1 88 ? 3.774 -9.630 -1.836 1.00 98.25 88 ARG A CA 1
ATOM 680 C C . ARG A 1 88 ? 3.515 -9.311 -0.371 1.00 98.25 88 ARG A C 1
ATOM 682 O O . ARG A 1 88 ? 2.633 -9.922 0.234 1.00 98.25 88 ARG A O 1
ATOM 689 N N . HIS A 1 89 ? 4.210 -8.319 0.165 1.00 98.69 89 HIS A N 1
ATOM 690 C CA . HIS A 1 89 ? 4.092 -7.893 1.551 1.00 98.69 89 HIS A CA 1
ATOM 691 C C . HIS A 1 89 ? 3.808 -6.395 1.624 1.00 98.69 89 HIS A C 1
ATOM 693 O O . HIS A 1 89 ? 4.553 -5.581 1.086 1.00 98.69 89 HIS A O 1
ATOM 699 N N . VAL A 1 90 ? 2.729 -6.014 2.300 1.00 98.69 90 VAL A N 1
ATOM 700 C CA . VAL A 1 90 ? 2.325 -4.610 2.441 1.00 98.69 90 VAL A CA 1
ATOM 701 C C . VAL A 1 90 ? 2.280 -4.241 3.918 1.00 98.69 90 VAL A C 1
ATOM 703 O O . VAL A 1 90 ? 1.518 -4.830 4.683 1.00 98.69 90 VAL A O 1
ATOM 706 N N . GLN A 1 91 ? 3.101 -3.270 4.314 1.00 98.75 91 GLN A N 1
ATOM 707 C CA . GLN A 1 91 ? 3.279 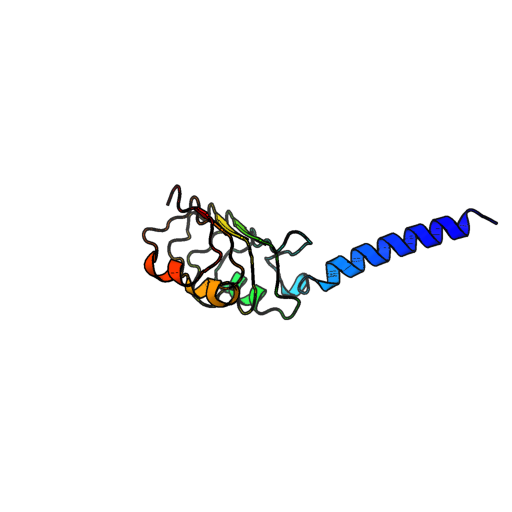-2.819 5.694 1.00 98.75 91 GLN A CA 1
ATOM 708 C C . GLN A 1 91 ? 2.966 -1.322 5.787 1.00 98.75 91 GLN A C 1
ATOM 710 O O . GLN A 1 91 ? 3.835 -0.477 5.569 1.00 98.75 91 GLN A O 1
ATOM 715 N N . LEU A 1 92 ? 1.712 -0.995 6.103 1.00 98.56 92 LEU A N 1
ATOM 716 C CA . LEU A 1 92 ? 1.276 0.361 6.435 1.00 98.56 92 LEU A CA 1
ATOM 717 C C . LEU A 1 92 ? 1.149 0.437 7.954 1.00 98.56 92 LEU A C 1
ATOM 719 O O . LEU A 1 92 ? 0.079 0.182 8.495 1.00 98.56 92 LEU A O 1
ATOM 723 N N . GLU A 1 93 ? 2.233 0.743 8.655 1.00 98.62 93 GLU A N 1
ATOM 724 C CA . GLU A 1 93 ? 2.275 0.616 10.116 1.00 98.62 93 GLU A CA 1
ATOM 725 C C . GLU A 1 93 ? 2.626 1.929 10.814 1.00 98.62 93 GLU A C 1
ATOM 727 O O . GLU A 1 93 ? 3.445 2.707 10.330 1.00 98.62 93 GLU A O 1
ATOM 732 N N . ILE A 1 94 ? 2.092 2.152 12.015 1.00 98.50 94 ILE A N 1
ATOM 733 C CA . ILE A 1 94 ? 2.487 3.282 12.874 1.00 98.50 94 ILE A CA 1
ATOM 734 C C . ILE A 1 94 ? 2.195 4.637 12.191 1.00 98.50 94 ILE A C 1
ATOM 736 O O . ILE A 1 94 ? 2.904 5.622 12.393 1.00 98.50 94 ILE A O 1
ATOM 740 N N . ASN A 1 95 ? 1.156 4.713 11.356 1.00 98.50 95 ASN A N 1
ATOM 741 C CA . ASN A 1 95 ? 0.703 5.962 10.745 1.00 98.50 95 ASN A CA 1
ATOM 742 C C . ASN A 1 95 ? -0.470 6.495 11.569 1.00 98.50 95 ASN A C 1
ATOM 744 O O . ASN A 1 95 ? -1.630 6.192 11.296 1.00 98.50 95 ASN A O 1
ATOM 748 N N . ALA A 1 96 ? -0.158 7.286 12.599 1.00 97.69 96 ALA A N 1
ATOM 749 C CA . ALA A 1 96 ? -1.121 7.731 13.616 1.00 97.69 96 ALA A CA 1
ATOM 750 C C . ALA A 1 96 ? -2.330 8.511 13.060 1.00 97.69 96 ALA A C 1
ATOM 752 O O . ALA A 1 96 ? -3.337 8.646 13.746 1.00 97.69 96 ALA A O 1
ATOM 753 N N . ASN A 1 97 ? -2.237 9.012 11.825 1.00 98.12 97 ASN A N 1
ATOM 754 C CA . ASN A 1 97 ? -3.295 9.777 11.170 1.00 98.12 97 ASN A CA 1
ATOM 755 C C . ASN A 1 97 ? -4.073 8.965 10.120 1.00 98.12 97 ASN A C 1
ATOM 757 O O . ASN A 1 97 ? -5.048 9.480 9.571 1.00 98.12 97 ASN A O 1
ATOM 761 N N . LEU A 1 98 ? -3.659 7.727 9.817 1.00 98.62 98 LEU A N 1
ATOM 762 C CA . LEU A 1 98 ? -4.295 6.896 8.796 1.00 98.62 98 LEU A CA 1
ATOM 763 C C . LEU A 1 98 ? -5.612 6.333 9.341 1.00 98.62 98 LEU A C 1
ATOM 765 O O . LEU A 1 98 ? -5.617 5.363 10.098 1.00 98.62 98 LEU A O 1
ATOM 769 N N . THR A 1 99 ? -6.720 6.950 8.936 1.00 98.50 99 THR A N 1
ATOM 770 C CA . THR A 1 99 ? -8.081 6.632 9.408 1.00 98.50 99 THR A CA 1
ATOM 771 C C . THR A 1 99 ? -8.910 5.847 8.395 1.00 98.50 99 THR A C 1
ATOM 773 O O . THR A 1 99 ? -9.922 5.250 8.759 1.00 98.50 99 THR A O 1
ATOM 776 N N . ALA A 1 100 ? -8.476 5.800 7.132 1.00 98.25 100 ALA A N 1
ATOM 777 C CA . ALA A 1 100 ? -9.166 5.080 6.068 1.00 98.25 100 ALA A CA 1
ATOM 778 C C . ALA A 1 100 ? -8.195 4.248 5.223 1.00 98.25 100 ALA A C 1
ATOM 780 O O . ALA A 1 100 ? -7.230 4.774 4.667 1.00 98.25 100 ALA A O 1
ATOM 781 N N . PHE A 1 101 ? -8.500 2.962 5.069 1.00 98.56 101 PHE A N 1
ATOM 782 C CA . PHE A 1 101 ? -7.780 2.038 4.200 1.00 98.56 101 PHE A CA 1
ATOM 783 C C . PHE A 1 101 ? -8.774 1.310 3.296 1.00 98.56 101 PHE A C 1
ATOM 785 O O . PHE A 1 101 ? -9.715 0.681 3.777 1.00 98.56 101 PHE A O 1
ATOM 792 N N . ASP A 1 102 ? -8.558 1.391 1.988 1.00 98.06 102 ASP A N 1
ATOM 793 C CA . ASP A 1 102 ? -9.383 0.728 0.983 1.00 98.06 102 ASP A CA 1
ATOM 794 C C . ASP A 1 102 ? -8.638 -0.495 0.433 1.00 98.06 102 ASP A C 1
ATOM 796 O O . ASP A 1 102 ? -7.559 -0.357 -0.145 1.00 98.06 102 ASP A O 1
ATOM 800 N N . LEU A 1 103 ? -9.211 -1.698 0.560 1.00 97.19 103 LEU A N 1
ATOM 801 C CA . LEU A 1 103 ? -8.630 -2.925 -0.011 1.00 97.19 103 LEU A CA 1
ATOM 802 C C . LEU A 1 103 ? -8.448 -2.847 -1.535 1.00 97.19 103 LEU A C 1
ATOM 804 O O . LEU A 1 103 ? -7.567 -3.512 -2.085 1.00 97.19 103 LEU A O 1
ATOM 808 N N . GLY A 1 104 ? -9.224 -2.008 -2.223 1.00 97.38 104 GLY A N 1
ATOM 809 C CA . GLY A 1 104 ? -9.069 -1.710 -3.642 1.00 97.38 104 GLY A CA 1
ATOM 810 C C . GLY A 1 104 ? -7.712 -1.095 -3.997 1.00 97.38 104 GLY A C 1
ATOM 811 O O . GLY A 1 104 ? -7.277 -1.203 -5.145 1.00 97.38 104 GLY A O 1
ATOM 812 N N . SER A 1 105 ? -6.994 -0.516 -3.027 1.00 97.94 105 SER A N 1
ATOM 813 C CA . SER A 1 105 ? -5.607 -0.053 -3.198 1.00 97.94 105 SER A CA 1
ATOM 814 C C . SER A 1 105 ? -4.643 -1.186 -3.566 1.00 97.94 105 SER A C 1
ATOM 816 O O . SER A 1 105 ? -3.626 -0.939 -4.208 1.00 97.94 105 SER A O 1
ATOM 818 N N . LEU A 1 106 ? -4.991 -2.431 -3.221 1.00 97.88 106 LEU A N 1
ATOM 819 C CA . LEU A 1 106 ? -4.184 -3.631 -3.445 1.00 97.88 106 LEU A CA 1
ATOM 820 C C . LEU A 1 106 ? -4.696 -4.490 -4.612 1.00 97.88 106 LEU A C 1
ATOM 822 O O . LEU A 1 106 ? -4.256 -5.629 -4.784 1.00 97.88 106 LEU A O 1
ATOM 826 N N . ASN A 1 107 ? -5.613 -3.971 -5.437 1.00 95.75 107 ASN A N 1
ATOM 827 C CA . ASN A 1 107 ? -6.237 -4.725 -6.531 1.00 95.75 107 ASN A CA 1
ATOM 828 C C . ASN A 1 107 ? -5.221 -5.354 -7.494 1.00 95.75 107 ASN A C 1
ATOM 830 O O . ASN A 1 107 ? -5.387 -6.513 -7.883 1.00 95.75 107 ASN A O 1
ATOM 834 N N . ASN A 1 108 ? -4.157 -4.623 -7.828 1.00 96.25 108 ASN A N 1
ATOM 835 C CA . ASN A 1 108 ? -3.122 -5.100 -8.743 1.00 96.25 108 ASN A CA 1
ATOM 836 C C . ASN A 1 108 ? -2.262 -6.213 -8.149 1.00 96.25 108 ASN A C 1
ATOM 838 O O . ASN A 1 108 ? -1.667 -6.981 -8.902 1.00 96.25 108 ASN A O 1
ATOM 842 N N . THR A 1 109 ? -2.273 -6.378 -6.824 1.00 96.31 109 THR A N 1
ATOM 843 C CA . THR A 1 109 ? -1.461 -7.380 -6.139 1.00 96.31 109 THR A CA 1
ATOM 844 C C . THR A 1 109 ? -2.224 -8.617 -5.659 1.00 96.31 109 THR A C 1
ATOM 846 O O . THR A 1 109 ? -1.637 -9.544 -5.100 1.00 96.31 109 THR A O 1
ATOM 849 N N . LYS A 1 110 ? -3.533 -8.698 -5.939 1.00 95.44 110 LYS A N 1
ATOM 850 C CA . LYS A 1 110 ? -4.434 -9.777 -5.484 1.00 95.44 110 LYS A CA 1
ATOM 851 C C . LYS A 1 110 ? -3.873 -11.191 -5.622 1.00 95.44 110 LYS A C 1
ATOM 853 O O . LYS A 1 110 ? -4.009 -12.003 -4.713 1.00 95.44 110 LYS A O 1
ATOM 858 N N . LYS A 1 111 ? -3.236 -11.495 -6.755 1.00 95.94 111 LYS A N 1
ATOM 859 C CA . LYS A 1 111 ? -2.743 -12.847 -7.074 1.00 95.94 111 LYS A CA 1
ATOM 860 C C . LYS A 1 111 ? -1.484 -13.253 -6.296 1.00 95.94 111 LYS A C 1
ATOM 862 O O . LYS A 1 111 ? -1.138 -14.438 -6.302 1.00 95.94 111 LYS A O 1
ATOM 867 N N . PHE A 1 112 ? -0.790 -12.303 -5.671 1.00 95.38 112 PHE A N 1
ATOM 868 C CA . PHE A 1 112 ? 0.542 -12.499 -5.084 1.00 95.38 112 PHE A CA 1
ATOM 869 C C . PHE A 1 112 ? 0.624 -12.070 -3.619 1.00 95.38 112 PHE A C 1
ATOM 871 O O . PHE A 1 112 ? 1.549 -12.510 -2.944 1.00 95.38 112 PHE A O 1
ATOM 878 N N . LEU A 1 113 ? -0.320 -11.253 -3.140 1.00 98.38 113 LEU A N 1
ATOM 879 C CA . LEU A 1 113 ? -0.341 -10.742 -1.772 1.00 98.38 113 LEU A CA 1
ATOM 880 C C . LEU A 1 113 ? -0.327 -11.884 -0.754 1.00 98.38 113 LEU A C 1
ATOM 882 O O . LEU A 1 113 ? -1.230 -12.720 -0.745 1.00 98.38 113 LEU A O 1
ATOM 886 N N . VAL A 1 114 ? 0.681 -11.886 0.110 1.00 98.69 114 VAL A N 1
ATOM 887 C CA . VAL A 1 114 ? 0.876 -12.858 1.190 1.00 98.69 114 VAL A CA 1
ATOM 888 C C . VAL A 1 114 ? 0.564 -12.228 2.541 1.00 98.69 114 VAL A C 1
ATOM 890 O O . VAL A 1 114 ? -0.063 -12.877 3.381 1.00 98.69 114 VAL A O 1
ATOM 893 N N . SER A 1 115 ? 0.947 -10.966 2.759 1.00 98.75 115 SER A N 1
ATOM 894 C CA . SER A 1 115 ? 0.667 -10.282 4.022 1.00 98.75 115 SER A CA 1
ATOM 895 C C . SER A 1 115 ? 0.224 -8.834 3.864 1.00 98.75 115 SER A C 1
ATOM 897 O O . SER A 1 115 ? 0.764 -8.076 3.057 1.00 98.75 115 SER A O 1
ATOM 899 N N . ILE A 1 116 ? -0.727 -8.450 4.715 1.00 98.62 116 ILE A N 1
ATOM 900 C CA . ILE A 1 116 ? -1.110 -7.066 4.982 1.00 98.62 116 ILE A CA 1
ATOM 901 C C . ILE A 1 116 ? -0.877 -6.810 6.469 1.00 98.62 116 ILE A C 1
ATOM 903 O O . ILE A 1 116 ? -1.434 -7.507 7.320 1.00 98.62 116 ILE A O 1
ATOM 907 N N . SER A 1 117 ? -0.092 -5.790 6.788 1.00 98.81 117 SER A N 1
ATOM 908 C CA . SER A 1 117 ? -0.004 -5.247 8.136 1.00 98.81 117 SER A CA 1
ATOM 909 C C . SER A 1 117 ? -0.471 -3.800 8.142 1.00 98.81 117 SER A C 1
ATOM 911 O O . SER A 1 117 ? 0.094 -2.954 7.450 1.00 98.81 117 SER A O 1
ATOM 913 N N . LEU A 1 118 ? -1.522 -3.545 8.919 1.00 98.75 118 LEU A N 1
ATOM 914 C CA . LEU A 1 118 ? -2.089 -2.234 9.231 1.00 98.75 118 LEU A CA 1
ATOM 915 C C . LEU A 1 118 ? -1.886 -1.916 10.718 1.00 98.75 118 LEU A C 1
ATOM 917 O O . LEU A 1 118 ? -2.744 -1.305 11.350 1.00 98.75 118 LEU A O 1
ATOM 921 N N . PHE A 1 119 ? -0.791 -2.391 11.307 1.00 98.75 119 PHE A N 1
ATOM 922 C CA . PHE A 1 119 ? -0.541 -2.282 12.738 1.00 98.75 119 PHE A CA 1
ATOM 923 C C . PHE A 1 119 ? -0.388 -0.829 13.203 1.00 98.75 119 PHE A C 1
ATOM 925 O O . PHE A 1 119 ? 0.392 -0.065 12.635 1.00 98.75 119 PHE A O 1
ATOM 932 N N . ASN A 1 120 ? -1.047 -0.481 14.308 1.00 98.69 120 ASN A N 1
ATOM 933 C CA . ASN A 1 120 ? -0.872 0.788 15.013 1.00 98.69 120 ASN A CA 1
ATOM 934 C C . ASN A 1 120 ? -1.154 2.034 14.153 1.00 98.69 120 ASN A C 1
ATOM 936 O O . ASN A 1 120 ? -0.383 2.993 14.184 1.00 98.69 120 ASN A O 1
ATOM 940 N N . ASN A 1 121 ? -2.227 2.008 13.358 1.00 98.69 121 ASN A N 1
ATOM 941 C CA . ASN A 1 121 ? -2.757 3.204 12.696 1.00 98.69 121 ASN A CA 1
ATOM 942 C C . ASN A 1 121 ? -3.937 3.774 13.512 1.00 98.69 121 ASN A C 1
ATOM 944 O O . ASN A 1 121 ? -3.964 3.623 14.729 1.00 98.69 121 ASN A O 1
ATOM 948 N N . ALA A 1 122 ? -4.890 4.446 12.862 1.00 98.38 122 ALA A N 1
ATOM 949 C CA . ALA A 1 122 ? -6.097 4.996 13.486 1.00 98.38 122 ALA A CA 1
ATOM 950 C C . ALA A 1 122 ? -7.377 4.511 12.776 1.00 98.38 122 ALA A C 1
ATOM 952 O O . ALA A 1 122 ? -8.339 5.266 12.604 1.00 98.38 122 ALA A O 1
ATOM 953 N N . LEU A 1 123 ? -7.373 3.265 12.290 1.00 98.56 123 LEU A N 1
ATOM 954 C CA . LEU A 1 123 ? -8.493 2.695 11.542 1.00 98.56 123 LEU A CA 1
ATOM 955 C C . LEU A 1 123 ? -9.633 2.293 12.484 1.00 98.56 123 LEU A C 1
ATOM 957 O O . LEU A 1 123 ? -9.493 1.386 13.293 1.00 98.56 123 LEU A O 1
ATOM 961 N N . SER A 1 124 ? -10.815 2.879 12.310 1.00 97.69 124 SER A N 1
ATOM 962 C CA . SER A 1 124 ? -12.007 2.496 13.084 1.00 97.69 124 SER A CA 1
ATOM 963 C C . SER A 1 124 ? -12.806 1.341 12.468 1.00 97.69 124 SER A C 1
ATOM 965 O O . SER A 1 124 ? -13.733 0.820 13.089 1.00 97.69 124 SER A O 1
ATOM 967 N N . SER A 1 125 ? -12.495 0.951 11.229 1.00 96.69 125 SER A N 1
ATOM 968 C CA . SER A 1 125 ? -13.205 -0.100 10.498 1.00 96.69 125 SER A CA 1
ATOM 969 C C . SER A 1 125 ? -12.319 -0.768 9.447 1.00 96.69 125 SER A C 1
ATOM 971 O O . SER A 1 125 ? -11.299 -0.217 9.032 1.00 96.69 125 SER A O 1
ATOM 973 N N . PHE A 1 126 ? -12.717 -1.970 9.021 1.00 97.56 126 PHE A N 1
ATOM 974 C CA . PHE A 1 126 ? -12.020 -2.750 8.002 1.00 97.56 126 PHE A CA 1
ATOM 975 C C . PHE A 1 126 ? -12.999 -3.638 7.213 1.00 97.56 126 PHE A C 1
ATOM 977 O O . PHE A 1 126 ? -13.887 -4.260 7.801 1.00 97.56 126 PHE A O 1
ATOM 984 N N . ASP A 1 127 ? -12.840 -3.727 5.887 1.00 95.50 127 ASP A N 1
ATOM 985 C CA . ASP A 1 127 ? -13.673 -4.583 5.028 1.00 95.50 127 ASP A CA 1
ATOM 986 C C . ASP A 1 127 ? -13.192 -6.044 5.036 1.00 95.50 127 ASP A C 1
ATOM 988 O O . ASP A 1 127 ? -12.392 -6.480 4.210 1.00 95.50 127 ASP A O 1
ATOM 992 N N . PHE A 1 128 ? -13.731 -6.845 5.952 1.00 95.88 128 PHE A N 1
ATOM 993 C CA . PHE A 1 128 ? -13.421 -8.275 6.009 1.00 95.88 128 PHE A CA 1
ATOM 994 C C . PHE A 1 128 ? -13.962 -9.078 4.816 1.00 95.88 128 PHE A C 1
ATOM 996 O O . PHE A 1 128 ? -13.420 -10.141 4.513 1.00 95.88 128 PHE A O 1
ATOM 1003 N N . LYS A 1 129 ? -15.009 -8.614 4.119 1.00 95.12 129 LYS A N 1
ATOM 1004 C CA . LYS A 1 129 ? -15.591 -9.367 2.992 1.00 95.12 129 LYS A CA 1
ATOM 1005 C C . LYS A 1 129 ? -14.656 -9.342 1.785 1.00 95.12 129 LYS A C 1
ATOM 1007 O O . LYS A 1 129 ? -14.471 -10.374 1.129 1.00 95.12 129 LYS A O 1
ATOM 1012 N N . GLY A 1 130 ? -14.022 -8.196 1.536 1.00 93.69 130 GLY A N 1
ATOM 1013 C CA . GLY A 1 130 ? -13.060 -8.003 0.451 1.00 93.69 130 GLY A CA 1
ATOM 1014 C C . GLY A 1 130 ? -11.823 -8.907 0.526 1.00 93.69 130 GLY A C 1
ATOM 1015 O O . GLY A 1 130 ? -11.225 -9.204 -0.511 1.00 93.69 130 GLY A O 1
ATOM 1016 N N . ILE A 1 131 ? -11.470 -9.419 1.712 1.00 95.06 131 ILE A N 1
ATOM 1017 C CA . ILE A 1 131 ? -10.305 -10.299 1.925 1.00 95.06 131 ILE A CA 1
ATOM 1018 C C . ILE A 1 131 ? -10.358 -11.572 1.076 1.00 95.06 131 ILE A C 1
ATOM 1020 O O . ILE A 1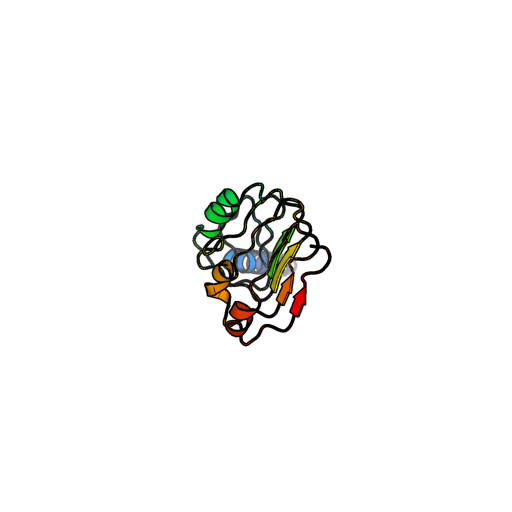 131 ? -9.330 -12.021 0.575 1.00 95.06 131 ILE A O 1
ATOM 1024 N N . SER A 1 132 ? -11.553 -12.116 0.838 1.00 94.12 132 SER A N 1
ATOM 1025 C CA . SER A 1 132 ? -11.743 -13.314 0.005 1.00 94.12 132 SER A CA 1
ATOM 1026 C C . SER A 1 132 ? -11.207 -13.169 -1.429 1.00 94.12 132 SER A C 1
ATOM 1028 O O . SER A 1 132 ? -10.945 -14.167 -2.096 1.00 94.12 132 SER A O 1
ATOM 1030 N N . SER A 1 133 ? -10.989 -11.936 -1.901 1.00 95.44 133 SER A N 1
ATOM 1031 C CA . SER A 1 133 ? -10.415 -11.656 -3.222 1.00 95.44 133 SER A CA 1
ATOM 1032 C C . SER A 1 133 ? -8.887 -11.813 -3.307 1.00 95.44 133 SER A C 1
ATOM 1034 O O . SER A 1 133 ? -8.327 -11.680 -4.398 1.00 95.44 133 SER A O 1
ATOM 1036 N N . PHE A 1 134 ? -8.217 -12.121 -2.190 1.00 97.38 134 PHE A N 1
ATOM 1037 C CA . PHE A 1 134 ? -6.767 -12.304 -2.082 1.00 97.38 134 PHE A CA 1
ATOM 1038 C C . PHE A 1 134 ? -6.431 -13.777 -1.773 1.00 97.38 134 PHE A C 1
ATOM 1040 O O . PHE A 1 134 ? -6.204 -14.133 -0.618 1.00 97.38 134 PHE A O 1
ATOM 1047 N N . PRO A 1 135 ? -6.378 -14.666 -2.785 1.00 97.06 135 PRO A N 1
ATOM 1048 C CA . PRO A 1 135 ? -6.300 -16.120 -2.585 1.00 97.06 135 PRO A CA 1
ATOM 1049 C C . PRO A 1 135 ? -5.007 -16.625 -1.926 1.00 97.06 135 PRO A C 1
ATOM 1051 O O . PRO A 1 135 ? -4.946 -17.787 -1.532 1.00 97.06 135 PRO A O 1
ATOM 1054 N N . LYS A 1 136 ? -3.962 -15.793 -1.843 1.00 98.06 136 LYS A N 1
ATOM 1055 C CA . LYS A 1 136 ? -2.676 -16.136 -1.215 1.00 98.06 136 LYS A CA 1
ATOM 1056 C C . LYS A 1 136 ? -2.436 -15.427 0.116 1.00 98.06 136 LYS A C 1
ATOM 1058 O O . LYS A 1 136 ? -1.369 -15.618 0.696 1.00 98.06 136 LYS A O 1
ATOM 1063 N N . LEU A 1 137 ? -3.393 -14.629 0.595 1.00 98.31 137 LEU A N 1
ATOM 1064 C CA . LEU A 1 137 ? -3.227 -13.902 1.845 1.00 98.31 137 LEU A CA 1
ATOM 1065 C C . LEU A 1 137 ? -3.166 -14.895 3.011 1.00 98.31 137 LEU A C 1
ATOM 1067 O O . LEU A 1 137 ? -4.087 -15.681 3.219 1.00 98.31 137 LEU A O 1
ATOM 1071 N N . GLN A 1 138 ? -2.075 -14.842 3.765 1.00 98.31 138 GLN A N 1
ATOM 1072 C CA . GLN A 1 138 ? -1.823 -15.693 4.930 1.00 98.31 138 GLN A CA 1
ATOM 1073 C C . GLN A 1 138 ? -1.833 -14.885 6.226 1.00 98.31 138 GLN A C 1
ATOM 1075 O O . GLN A 1 138 ? -2.273 -15.386 7.258 1.00 98.31 138 GLN A O 1
ATOM 1080 N N . THR A 1 139 ? -1.391 -13.627 6.165 1.00 98.56 139 THR A N 1
ATOM 1081 C CA . THR A 1 139 ? -1.247 -12.774 7.346 1.00 98.56 139 THR A CA 1
ATOM 1082 C C . THR A 1 139 ? -2.019 -11.475 7.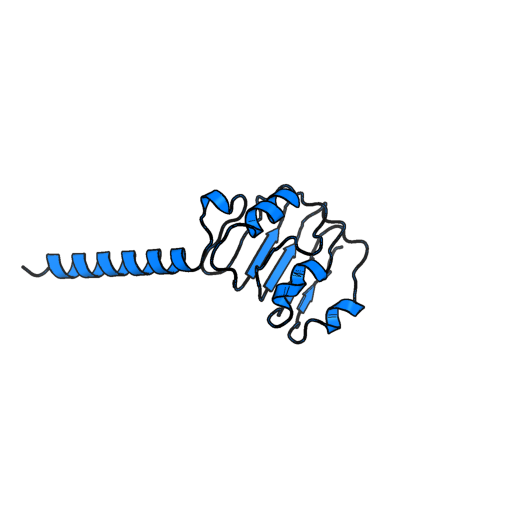171 1.00 98.56 139 THR A C 1
ATOM 1084 O O . THR A 1 139 ? -1.768 -10.712 6.239 1.00 98.56 139 THR A O 1
ATOM 1087 N N . LEU A 1 140 ? -2.916 -11.200 8.115 1.00 98.44 140 LEU A N 1
ATOM 1088 C CA . LEU A 1 140 ? -3.588 -9.916 8.282 1.00 98.44 140 LEU A CA 1
ATOM 1089 C C . LEU A 1 140 ? -3.333 -9.423 9.709 1.00 98.44 140 LEU A C 1
ATOM 1091 O O . LEU A 1 140 ? -3.801 -10.036 10.666 1.00 98.44 140 LEU A O 1
ATOM 1095 N N . ASN A 1 141 ? -2.595 -8.325 9.855 1.00 98.69 141 ASN A N 1
ATOM 1096 C CA . ASN A 1 141 ? -2.326 -7.710 11.153 1.00 98.69 141 ASN A CA 1
ATOM 1097 C C . ASN A 1 141 ? -3.073 -6.376 11.275 1.00 98.69 141 ASN A C 1
ATOM 1099 O O . ASN A 1 141 ? -2.742 -5.413 10.591 1.00 98.69 141 ASN A O 1
ATOM 1103 N N . LEU A 1 142 ? -4.069 -6.327 12.161 1.00 98.44 142 LEU A N 1
ATOM 1104 C CA . LEU A 1 142 ? -4.871 -5.134 12.473 1.00 98.44 142 LEU A CA 1
ATOM 1105 C C . LEU A 1 142 ? -4.649 -4.648 13.918 1.00 98.44 142 LEU A C 1
ATOM 1107 O O . LEU A 1 142 ? -5.459 -3.894 14.452 1.00 98.44 142 LEU A O 1
ATOM 1111 N N . GLY A 1 143 ? -3.593 -5.106 14.596 1.00 98.38 143 GLY A N 1
ATOM 1112 C CA . GLY A 1 143 ? -3.372 -4.786 16.006 1.00 98.38 143 GLY A CA 1
ATOM 1113 C C . GLY A 1 143 ? -3.175 -3.287 16.259 1.00 98.38 143 GLY A C 1
ATOM 1114 O O . GLY A 1 143 ? -2.551 -2.601 15.454 1.00 98.38 143 GLY A O 1
ATOM 1115 N N . LYS A 1 144 ? -3.650 -2.806 17.416 1.00 97.81 144 LYS A N 1
ATOM 1116 C CA . LYS A 1 144 ? -3.510 -1.413 17.891 1.00 97.81 144 LYS A CA 1
ATOM 1117 C C . LYS A 1 144 ? -4.134 -0.338 16.980 1.00 97.81 144 LYS A C 1
ATOM 1119 O O . LYS A 1 144 ? -3.594 0.758 16.905 1.00 97.81 144 LYS A O 1
ATOM 1124 N N . ASN A 1 145 ? -5.235 -0.652 16.298 1.00 96.38 145 ASN A N 1
ATOM 1125 C CA . ASN A 1 145 ? -6.083 0.351 15.643 1.00 96.38 145 ASN A CA 1
ATOM 1126 C C . ASN A 1 145 ? -7.233 0.789 16.552 1.00 96.38 145 ASN A C 1
ATOM 1128 O O . ASN A 1 145 ? -7.614 -0.029 17.424 1.00 96.38 145 ASN A O 1
#

pLDDT: mean 89.79, std 15.71, range [49.47, 98.81]

Foldseek 3Di:
DPPVVVVVVVVVVVVVVVVVQVQQDFDQVQLPPWDAGQQGIEHCVDAELVSLQRNLVGDHHQEHAEYHHAPYQYQEQDACSNPLHEYQYYANEHNQRHAYYDPNVHVNHLARHAEDAHYQYNHPDDDPVCVVSRVNHDYYHPYND

Sequence (145 aa):
MGISRFLALLLCWNIFLAASEAAHCPDVEAFRPCTCDHEGINCMKANSTQELIRAFRTPGANEHESLWIQKTSIQSFPAGVLGDFKFRHVQLEINANLTAFDLGSLNNTKKFLVSISLFNNALSSFDFKGISSFPKLQTLNLGKN

InterPro domains:
  IPR032675 Leucine-rich repeat domain superfamily [G3DSA:3.80.10.10] (17-145)

Radius of gyration: 18.3 Å; chains: 1; bounding box: 68×30×34 Å